Protein AF-A0A1M2W2J0-F1 (afdb_monomer)

Sequence (86 aa):
MTHTKPEASQHKFLLFVRYSFKTQATAVAPRDISAIEHLLRRGKRQIEMYEDPNVRDCWVSSEMMTWGEQNRGRIEGGSGSKTPSV

Solvent-accessible surface area (backbone atoms only — not comparable to full-atom values): 5403 Å² total; per-residue (Å²): 94,54,89,80,34,52,78,91,32,27,63,43,53,54,46,48,53,56,49,52,54,54,62,55,51,75,78,53,60,94,82,44,58,69,61,52,51,50,50,51,54,52,50,50,54,53,50,58,61,52,50,39,84,86,50,54,69,65,90,70,54,72,65,55,52,55,51,44,67,77,48,68,78,64,84,66,83,76,94,73,89,74,73,83,85,127

Mean predicted aligned error: 7.5 Å

Secondary structure (DSSP, 8-state):
-GGGS-HHHHHHHHHHHHHHHHHHHTTS-TT-HHHHHHHHHHHHHHHHHHHSTT-------HHHHHHHHHTTTTTS------PPP-

Radius of gyration: 14.94 Å; Cα contacts (8 Å, |Δi|>4): 41; chains: 1; bounding box: 39×30×34 Å

Foldseek 3Di:
DLVLADPVASVVVVLVLVVVCVVLVVVDDPPPVVSVVVVVVVSVVVVVVCVPSVNRHDDDDPVSVVVCVVCVPVPDDDDDPPDPDD

Organism: Trametes pubescens (NCBI:txid154538)

pLDDT: mean 84.64, std 16.84, range [39.03, 96.12]

Structure (mmCIF, N/CA/C/O backbone):
data_AF-A0A1M2W2J0-F1
#
_entry.id   AF-A0A1M2W2J0-F1
#
loop_
_atom_site.group_PDB
_atom_site.id
_atom_site.type_symbol
_atom_site.label_atom_id
_atom_site.label_alt_id
_atom_site.label_comp_id
_atom_site.label_asym_id
_atom_site.label_entity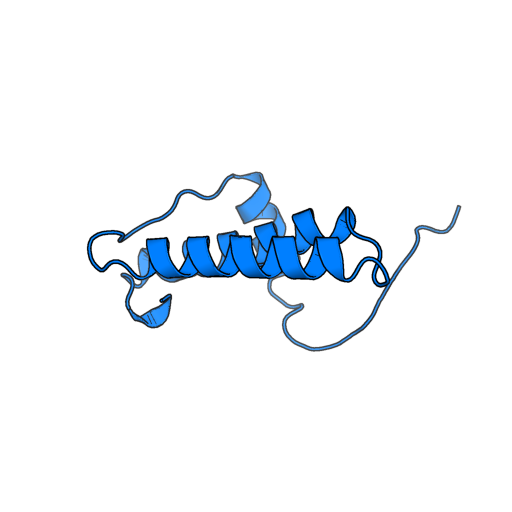_id
_atom_site.label_seq_id
_atom_site.pdbx_PDB_ins_code
_atom_site.Cartn_x
_atom_site.Cartn_y
_atom_site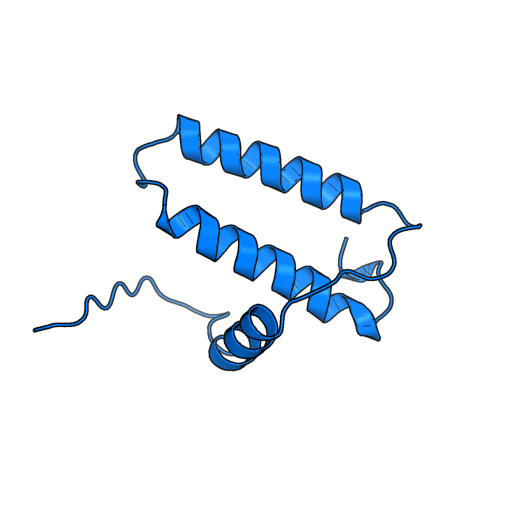.Cartn_z
_atom_site.occupancy
_atom_site.B_iso_or_equiv
_atom_site.auth_seq_id
_atom_site.auth_comp_id
_atom_site.auth_asym_id
_atom_site.auth_atom_id
_atom_site.pdbx_PDB_model_num
ATOM 1 N N . MET A 1 1 ? -2.175 10.397 8.318 1.00 79.94 1 MET A N 1
ATOM 2 C CA . MET A 1 1 ? -2.946 9.132 8.243 1.00 79.94 1 MET A CA 1
ATOM 3 C C . MET A 1 1 ? -2.733 8.147 9.404 1.00 79.94 1 MET A C 1
ATOM 5 O O . MET A 1 1 ? -3.667 7.934 10.150 1.00 79.94 1 MET A O 1
ATOM 9 N N . THR A 1 2 ? -1.586 7.476 9.568 1.00 79.75 2 THR A N 1
ATOM 10 C CA . THR A 1 2 ? -1.466 6.290 10.460 1.00 79.75 2 THR A CA 1
ATOM 11 C C . THR A 1 2 ? -1.728 6.572 11.939 1.00 79.75 2 THR A C 1
ATOM 13 O O . THR A 1 2 ? -2.502 5.853 12.557 1.00 79.75 2 THR A O 1
ATOM 16 N N . HIS A 1 3 ? -1.157 7.642 12.494 1.00 84.94 3 HIS A N 1
ATOM 17 C CA . HIS A 1 3 ? -1.337 8.002 13.909 1.00 84.94 3 HIS A CA 1
ATOM 18 C C . HIS A 1 3 ? -2.756 8.475 14.258 1.00 84.94 3 HIS A C 1
ATOM 20 O O . HIS A 1 3 ? -3.099 8.553 15.431 1.00 84.94 3 HIS A O 1
ATOM 26 N N . THR A 1 4 ? -3.583 8.787 13.254 1.00 88.44 4 THR A N 1
ATOM 27 C CA . THR A 1 4 ? -4.986 9.176 13.462 1.00 88.44 4 THR A CA 1
ATOM 28 C C . THR A 1 4 ? -5.938 7.979 13.408 1.00 88.44 4 THR A C 1
ATOM 30 O O . THR A 1 4 ? -7.140 8.146 13.603 1.00 88.44 4 THR A O 1
ATOM 33 N N . LYS A 1 5 ? -5.426 6.767 13.142 1.00 90.38 5 LYS A N 1
ATOM 34 C CA . LYS A 1 5 ? -6.207 5.522 13.139 1.00 90.38 5 LYS A CA 1
ATOM 35 C C . LYS A 1 5 ? -6.175 4.845 14.516 1.00 90.38 5 LYS A C 1
ATOM 37 O O . LYS A 1 5 ? -5.244 5.095 15.285 1.00 90.38 5 LYS A O 1
ATOM 42 N N . PRO A 1 6 ? -7.154 3.977 14.838 1.00 93.06 6 PRO A N 1
ATOM 43 C CA . PRO A 1 6 ? -7.118 3.161 16.051 1.00 93.06 6 PRO A CA 1
ATOM 44 C C . PRO A 1 6 ? -5.803 2.386 16.175 1.00 93.06 6 PRO A C 1
ATOM 46 O O . PRO A 1 6 ? -5.340 1.816 15.190 1.00 93.06 6 PRO A O 1
ATOM 49 N N . GLU A 1 7 ? -5.225 2.326 17.376 1.00 92.06 7 GLU A N 1
ATOM 50 C CA . GLU A 1 7 ? -3.910 1.713 17.638 1.00 92.06 7 GLU A CA 1
ATOM 51 C C . GLU A 1 7 ? -3.790 0.294 17.056 1.00 92.06 7 GLU A C 1
ATOM 53 O O . GLU A 1 7 ? -2.821 -0.039 16.371 1.00 92.06 7 GLU A O 1
ATOM 58 N N . ALA A 1 8 ? -4.848 -0.505 17.221 1.00 92.31 8 ALA A N 1
ATOM 59 C CA . ALA A 1 8 ? -4.919 -1.876 16.731 1.00 92.31 8 ALA A CA 1
ATOM 60 C C . ALA A 1 8 ? -4.841 -2.012 15.197 1.00 92.31 8 ALA A C 1
ATOM 62 O O . ALA A 1 8 ? -4.485 -3.083 14.719 1.00 92.31 8 ALA A O 1
ATOM 63 N N . SER A 1 9 ? -5.159 -0.977 14.411 1.00 93.19 9 SER A N 1
ATOM 64 C CA . SER A 1 9 ? -5.129 -1.034 12.940 1.00 93.19 9 SER A CA 1
ATOM 65 C C . SER A 1 9 ? -3.972 -0.252 12.313 1.00 93.19 9 SER A C 1
ATOM 67 O O . SER A 1 9 ? -3.654 -0.488 11.146 1.00 93.19 9 SER A O 1
ATOM 69 N N . GLN A 1 10 ? -3.276 0.619 13.059 1.00 92.56 10 GLN A N 1
ATOM 70 C CA . GLN A 1 10 ? -2.201 1.473 12.516 1.00 92.56 10 GLN A CA 1
ATOM 71 C C . GLN A 1 10 ? -1.113 0.673 11.786 1.00 92.56 10 GLN A C 1
ATOM 73 O O . GLN A 1 10 ? -0.653 1.073 10.712 1.00 92.56 10 GLN A O 1
ATOM 78 N N . HIS A 1 11 ? -0.732 -0.482 12.342 1.00 92.38 11 HIS A N 1
ATOM 79 C CA . HIS A 1 11 ? 0.295 -1.347 11.763 1.00 92.38 11 HIS A CA 1
ATOM 80 C C . HIS A 1 11 ? -0.101 -1.883 10.379 1.00 92.38 11 HIS A C 1
ATOM 82 O O . HIS A 1 11 ? 0.758 -1.983 9.503 1.00 92.38 11 HIS A O 1
ATOM 88 N N . LYS A 1 12 ? -1.391 -2.161 10.143 1.00 94.50 12 LYS A N 1
ATOM 89 C CA . LYS A 1 12 ? -1.890 -2.654 8.852 1.00 94.50 12 LYS A CA 1
ATOM 90 C C . LYS A 1 12 ? -1.781 -1.590 7.768 1.00 94.50 12 LYS A C 1
ATOM 92 O O . LYS A 1 12 ? -1.303 -1.884 6.676 1.00 94.50 12 LYS A O 1
ATOM 97 N N . PHE A 1 13 ? -2.139 -0.342 8.079 1.00 93.81 13 PHE A N 1
ATOM 98 C CA . PHE A 1 13 ? -1.995 0.774 7.138 1.00 93.81 13 PHE A CA 1
ATOM 99 C C . PHE A 1 13 ? -0.534 0.984 6.738 1.00 93.81 13 PHE A C 1
ATOM 101 O O . PHE A 1 13 ? -0.228 1.118 5.552 1.00 93.81 13 PHE A O 1
ATOM 108 N N . LEU A 1 14 ? 0.379 0.969 7.715 1.00 92.12 14 LEU A N 1
ATOM 109 C CA . LEU A 1 14 ? 1.808 1.108 7.445 1.00 92.12 14 LEU A CA 1
ATOM 110 C C . LEU A 1 14 ? 2.329 -0.050 6.581 1.00 92.12 14 LEU A C 1
ATOM 112 O O . LEU A 1 14 ? 3.052 0.177 5.610 1.00 92.12 14 LEU A O 1
ATOM 116 N N . LEU A 1 15 ? 1.946 -1.282 6.921 1.00 94.56 15 LEU A N 1
ATOM 117 C CA . LEU A 1 15 ? 2.337 -2.482 6.192 1.00 94.56 15 LEU A CA 1
ATOM 118 C C . LEU A 1 15 ? 1.839 -2.457 4.746 1.00 94.56 15 LEU A C 1
ATOM 120 O O . LEU A 1 15 ? 2.630 -2.662 3.827 1.00 94.56 15 LEU A O 1
ATOM 124 N N . PHE A 1 16 ? 0.557 -2.146 4.547 1.00 93.75 16 PHE A N 1
ATOM 125 C CA . PHE A 1 16 ? -0.071 -2.068 3.232 1.00 93.75 16 PHE A CA 1
ATOM 126 C C . PHE A 1 16 ? 0.666 -1.090 2.315 1.00 93.75 16 PHE A C 1
ATOM 128 O O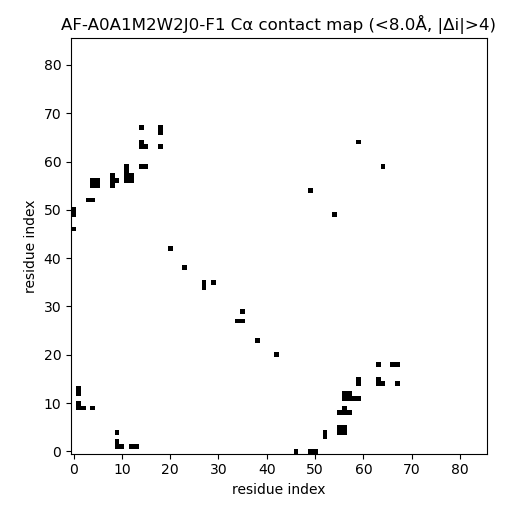 . PHE A 1 16 ? 1.004 -1.437 1.182 1.00 93.75 16 PHE A O 1
ATOM 135 N N . VAL A 1 17 ? 0.955 0.120 2.809 1.00 91.69 17 VAL A N 1
ATOM 136 C CA . VAL A 1 17 ? 1.664 1.146 2.032 1.00 91.69 17 VAL A CA 1
ATOM 137 C C . VAL A 1 17 ? 3.079 0.676 1.694 1.00 91.69 17 VAL A C 1
ATOM 139 O O . VAL A 1 17 ? 3.463 0.687 0.525 1.00 91.69 17 VAL A O 1
ATOM 142 N N . ARG A 1 18 ? 3.850 0.204 2.683 1.00 91.31 18 ARG A N 1
ATOM 143 C CA . ARG A 1 18 ? 5.241 -0.232 2.468 1.00 91.31 18 ARG A CA 1
ATOM 144 C C . ARG A 1 18 ? 5.334 -1.385 1.471 1.00 91.31 18 ARG A C 1
ATOM 146 O O . ARG A 1 18 ? 6.159 -1.327 0.559 1.00 91.31 18 ARG A O 1
ATOM 153 N N . TYR A 1 19 ? 4.482 -2.395 1.627 1.00 93.75 19 TYR A N 1
ATOM 154 C CA . TYR A 1 19 ? 4.427 -3.532 0.715 1.00 93.75 19 TYR A CA 1
ATOM 155 C C . TYR A 1 19 ? 4.029 -3.081 -0.696 1.00 93.75 19 TYR A C 1
ATOM 157 O O . TYR A 1 19 ? 4.731 -3.385 -1.655 1.00 93.75 19 TYR A O 1
ATOM 165 N N . SER A 1 20 ? 2.965 -2.279 -0.834 1.00 91.19 20 SER A N 1
ATOM 166 C CA . SER A 1 20 ? 2.463 -1.834 -2.144 1.00 91.19 20 SER A CA 1
ATOM 167 C C . SER A 1 20 ? 3.512 -1.064 -2.946 1.00 91.19 20 SER A C 1
ATOM 169 O O . SER A 1 20 ? 3.718 -1.351 -4.125 1.00 91.19 20 SER A O 1
ATOM 171 N N . PHE A 1 21 ? 4.217 -0.124 -2.308 1.00 89.56 21 PHE A N 1
ATOM 172 C CA . PHE A 1 21 ? 5.300 0.616 -2.958 1.00 89.56 21 PHE A CA 1
ATOM 173 C C . PHE A 1 21 ? 6.460 -0.299 -3.343 1.00 89.56 21 PHE A C 1
ATOM 175 O O . PHE A 1 21 ? 6.974 -0.191 -4.454 1.00 89.56 21 PHE A O 1
ATOM 182 N N . LYS A 1 22 ? 6.858 -1.222 -2.458 1.00 90.31 22 LYS A N 1
ATOM 183 C CA . LYS A 1 22 ? 7.944 -2.161 -2.749 1.00 90.31 22 LYS A CA 1
ATOM 184 C C . LYS A 1 22 ? 7.617 -3.036 -3.957 1.00 90.31 22 LYS A C 1
ATOM 186 O O . LYS A 1 22 ? 8.455 -3.147 -4.846 1.00 90.31 22 LYS A O 1
ATOM 191 N N . THR A 1 23 ? 6.422 -3.618 -3.990 1.00 91.44 23 THR A N 1
ATOM 192 C CA . THR A 1 23 ? 5.983 -4.529 -5.054 1.00 91.44 23 THR A CA 1
ATOM 193 C C . THR A 1 23 ? 5.792 -3.806 -6.384 1.00 91.44 23 THR A C 1
ATOM 195 O O . THR A 1 23 ? 6.170 -4.328 -7.425 1.00 91.44 23 THR A O 1
ATOM 198 N N . GLN A 1 24 ? 5.260 -2.582 -6.391 1.00 89.31 24 GLN A N 1
ATOM 199 C CA . GLN A 1 24 ? 5.126 -1.830 -7.646 1.00 89.31 24 GLN A CA 1
ATOM 200 C C . GLN A 1 24 ? 6.476 -1.317 -8.160 1.00 89.31 24 GLN A C 1
ATOM 202 O O . GLN A 1 24 ? 6.709 -1.310 -9.367 1.00 89.31 24 GLN A O 1
ATOM 207 N N . ALA A 1 25 ? 7.400 -0.958 -7.264 1.00 86.75 25 ALA A N 1
ATOM 208 C CA . ALA A 1 25 ? 8.729 -0.495 -7.648 1.00 86.75 25 ALA A CA 1
ATOM 209 C C . ALA A 1 25 ? 9.584 -1.578 -8.328 1.00 86.75 25 ALA A C 1
ATOM 211 O O . ALA A 1 25 ? 10.466 -1.230 -9.106 1.00 86.75 25 ALA A O 1
ATOM 212 N N . THR A 1 26 ? 9.346 -2.879 -8.093 1.00 89.62 26 THR A N 1
ATOM 213 C CA . THR A 1 26 ? 10.115 -3.940 -8.779 1.00 89.62 26 THR A CA 1
ATOM 214 C C . THR A 1 26 ? 9.820 -4.032 -10.274 1.00 89.62 26 THR A C 1
ATOM 216 O O . THR A 1 26 ? 10.615 -4.613 -11.004 1.00 89.62 26 THR A O 1
ATOM 219 N N . ALA A 1 27 ? 8.695 -3.477 -10.731 1.00 88.94 27 ALA A N 1
ATOM 220 C CA . ALA A 1 27 ? 8.284 -3.502 -12.132 1.00 88.94 27 ALA A CA 1
ATOM 221 C C . ALA A 1 27 ? 8.692 -2.241 -12.917 1.00 88.94 27 ALA A C 1
ATOM 223 O O . ALA A 1 27 ? 8.444 -2.174 -14.118 1.00 88.94 27 ALA A O 1
ATOM 224 N N . VAL A 1 28 ? 9.293 -1.239 -12.263 1.00 91.56 28 VAL A N 1
ATOM 225 C CA . VAL A 1 28 ? 9.615 0.055 -12.881 1.00 91.56 28 VAL A CA 1
ATOM 226 C C . VAL A 1 28 ? 11.121 0.282 -12.899 1.00 91.56 28 VAL A C 1
ATOM 228 O O . VAL A 1 28 ? 11.794 0.216 -11.870 1.00 91.56 28 VAL A O 1
ATOM 231 N N . ALA A 1 29 ? 11.661 0.574 -14.083 1.00 92.25 29 ALA A N 1
ATOM 232 C CA . ALA A 1 29 ? 13.065 0.930 -14.223 1.00 92.25 29 ALA A CA 1
ATOM 233 C C . ALA A 1 29 ? 13.333 2.308 -13.582 1.00 92.25 29 ALA A C 1
ATOM 235 O O . ALA A 1 29 ? 12.550 3.233 -13.795 1.00 92.25 29 ALA A O 1
ATOM 236 N N . PRO A 1 30 ? 14.472 2.520 -12.894 1.00 89.81 30 PRO A N 1
ATOM 237 C CA . PRO A 1 30 ? 14.776 3.802 -12.243 1.00 89.81 30 PRO A CA 1
ATOM 238 C C . PRO A 1 30 ? 14.802 5.020 -13.180 1.00 89.81 30 PRO A C 1
ATOM 240 O O . PRO A 1 30 ? 14.697 6.153 -12.725 1.00 89.81 30 PRO A O 1
ATOM 243 N N . ARG A 1 31 ? 14.987 4.791 -14.486 1.00 94.75 31 ARG A N 1
ATOM 244 C CA . ARG A 1 31 ? 15.041 5.835 -15.520 1.00 94.75 31 ARG A CA 1
ATOM 245 C C . ARG A 1 31 ? 13.680 6.130 -16.153 1.00 94.75 31 ARG A C 1
ATOM 247 O O . ARG A 1 31 ? 13.570 7.096 -16.900 1.00 94.75 31 ARG A O 1
ATOM 254 N N . ASP A 1 32 ? 12.658 5.322 -15.873 1.00 95.19 32 ASP A N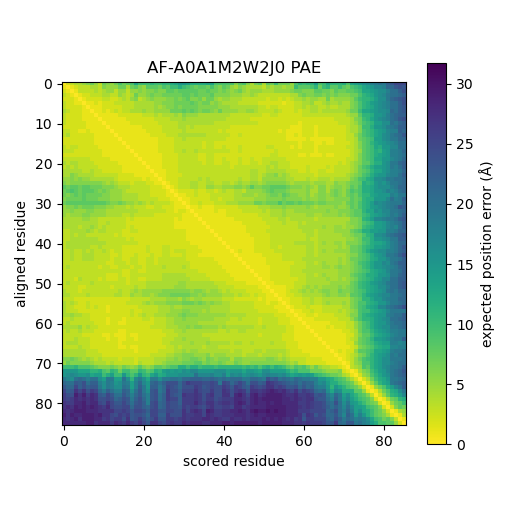 1
ATOM 255 C CA . ASP A 1 32 ? 11.300 5.552 -16.363 1.00 95.19 32 ASP A CA 1
ATOM 256 C C . ASP A 1 32 ? 10.573 6.541 -15.444 1.00 95.19 32 ASP A C 1
ATOM 258 O O . ASP A 1 32 ? 9.755 6.188 -14.592 1.00 95.19 32 ASP A O 1
ATOM 262 N N . ILE A 1 33 ? 10.927 7.817 -15.602 1.00 95.00 33 ILE A N 1
ATOM 263 C CA . ILE A 1 33 ? 10.413 8.903 -14.762 1.00 95.00 33 ILE A CA 1
ATOM 264 C C . ILE A 1 33 ? 8.887 9.018 -14.880 1.00 95.00 33 ILE A C 1
ATOM 266 O O . ILE A 1 33 ? 8.207 9.237 -13.880 1.00 95.00 33 ILE A O 1
ATOM 270 N N . SER A 1 34 ? 8.329 8.793 -16.074 1.00 95.69 34 SER A N 1
ATOM 271 C CA . SER A 1 34 ? 6.881 8.877 -16.307 1.00 95.69 34 SER A CA 1
ATOM 272 C C . SER A 1 34 ? 6.110 7.799 -15.541 1.00 95.69 34 SER A C 1
ATOM 274 O O . SER A 1 34 ? 5.085 8.101 -14.918 1.00 95.69 34 SER A O 1
ATOM 276 N N . ALA A 1 35 ? 6.607 6.557 -15.530 1.00 93.12 35 ALA A N 1
ATOM 277 C CA . ALA A 1 35 ? 6.017 5.485 -14.736 1.00 93.12 35 ALA A CA 1
ATOM 278 C C . ALA A 1 35 ? 6.152 5.751 -13.230 1.00 93.12 35 ALA A C 1
ATOM 280 O O . ALA A 1 35 ? 5.175 5.594 -12.493 1.00 93.12 35 ALA A O 1
ATOM 281 N N . ILE A 1 36 ? 7.318 6.219 -12.769 1.00 93.12 36 ILE A N 1
ATOM 282 C CA . ILE A 1 36 ? 7.539 6.581 -11.360 1.00 93.12 36 ILE A CA 1
ATOM 283 C C . ILE A 1 36 ? 6.532 7.645 -10.917 1.00 93.12 36 ILE A C 1
ATOM 285 O O . ILE A 1 36 ? 5.843 7.470 -9.912 1.00 93.12 36 ILE A O 1
ATOM 289 N N . GLU A 1 37 ? 6.379 8.724 -11.682 1.00 95.81 37 GLU A N 1
ATOM 290 C CA . GLU A 1 37 ? 5.405 9.767 -11.369 1.00 95.81 37 GLU A CA 1
ATOM 291 C C . GLU A 1 37 ? 3.964 9.250 -11.359 1.00 95.81 37 GLU A C 1
ATOM 293 O O . GLU A 1 37 ? 3.157 9.664 -10.522 1.00 95.81 37 GLU A O 1
ATOM 298 N N . HIS A 1 38 ? 3.613 8.354 -12.285 1.00 93.38 38 HIS A N 1
ATOM 299 C CA . HIS A 1 38 ? 2.296 7.728 -12.295 1.00 93.38 38 HIS A CA 1
ATOM 300 C C . HIS A 1 38 ? 2.044 6.949 -10.996 1.00 93.38 38 HIS A C 1
ATOM 302 O O . HIS A 1 38 ? 0.988 7.120 -10.379 1.00 93.38 38 HIS A O 1
ATOM 308 N N . LEU A 1 39 ? 3.019 6.155 -10.543 1.00 92.56 39 LEU A N 1
ATOM 309 C CA . LEU A 1 39 ? 2.935 5.429 -9.275 1.00 92.56 39 LEU A CA 1
ATOM 310 C C . LEU A 1 39 ? 2.827 6.379 -8.077 1.00 92.56 39 LEU A C 1
ATOM 312 O O . LEU A 1 39 ? 1.989 6.157 -7.204 1.00 92.56 39 LEU A O 1
ATOM 316 N N . LEU A 1 40 ? 3.597 7.473 -8.056 1.00 92.94 40 LEU A N 1
ATOM 317 C CA . LEU A 1 40 ? 3.513 8.488 -7.000 1.00 92.94 40 LEU A CA 1
ATOM 318 C C . LEU A 1 40 ? 2.130 9.151 -6.956 1.00 92.94 40 LEU A C 1
ATOM 320 O O . LEU A 1 40 ? 1.539 9.279 -5.883 1.00 92.94 40 LEU A O 1
ATOM 324 N N . ARG A 1 41 ? 1.567 9.519 -8.115 1.00 94.06 41 ARG A N 1
ATOM 325 C CA . ARG A 1 41 ? 0.208 10.081 -8.206 1.00 94.06 41 ARG A CA 1
ATOM 326 C C . ARG A 1 41 ? -0.847 9.089 -7.725 1.00 94.06 41 ARG A C 1
ATOM 328 O O . ARG A 1 41 ? -1.767 9.480 -7.009 1.00 94.06 41 ARG A O 1
ATOM 335 N N . ARG A 1 42 ? -0.717 7.812 -8.090 1.00 92.00 42 ARG A N 1
ATOM 336 C CA . ARG A 1 42 ? -1.620 6.751 -7.629 1.00 92.00 42 ARG A CA 1
ATOM 337 C C . ARG A 1 42 ? -1.525 6.551 -6.115 1.00 92.00 42 ARG A C 1
ATOM 339 O O . ARG A 1 42 ? -2.559 6.510 -5.454 1.00 92.00 42 ARG A O 1
ATOM 346 N N . GLY A 1 43 ? -0.311 6.476 -5.573 1.00 91.62 43 GLY A N 1
ATOM 347 C CA . GLY A 1 43 ? -0.070 6.328 -4.138 1.00 91.62 43 GLY A CA 1
ATOM 348 C C . GLY A 1 43 ? -0.618 7.505 -3.332 1.00 91.62 43 GLY A C 1
ATOM 349 O O . GLY A 1 43 ? -1.264 7.292 -2.310 1.00 91.62 43 GLY A O 1
ATOM 350 N N . LYS A 1 44 ? -0.461 8.740 -3.832 1.00 92.50 44 LYS A N 1
ATOM 351 C CA . LYS A 1 44 ? -1.043 9.937 -3.209 1.00 92.50 44 LYS A CA 1
ATOM 352 C C . LYS A 1 44 ? -2.563 9.819 -3.057 1.00 92.50 44 LYS A C 1
ATOM 354 O O . LYS A 1 44 ? -3.062 9.966 -1.948 1.00 92.50 44 LYS A O 1
ATOM 359 N N . ARG A 1 45 ? -3.280 9.453 -4.127 1.00 92.06 45 ARG A N 1
ATOM 360 C CA . ARG A 1 45 ? -4.743 9.255 -4.075 1.00 92.06 45 ARG A CA 1
ATOM 361 C C . ARG A 1 45 ? -5.157 8.168 -3.080 1.00 92.06 45 ARG A C 1
ATOM 363 O O . ARG A 1 45 ? -6.187 8.287 -2.429 1.00 92.06 45 ARG A O 1
ATOM 370 N N . GLN A 1 46 ? -4.366 7.098 -2.961 1.00 89.81 46 GLN A N 1
ATOM 371 C CA . GLN A 1 46 ? -4.634 6.044 -1.978 1.00 89.81 46 GLN A CA 1
ATOM 372 C C . GLN A 1 46 ? -4.480 6.554 -0.542 1.00 89.81 46 GLN A C 1
ATOM 374 O O . GLN A 1 46 ? -5.313 6.234 0.299 1.00 89.81 46 GLN A O 1
ATOM 379 N N . ILE A 1 47 ? -3.449 7.356 -0.262 1.00 91.12 47 ILE A N 1
ATOM 380 C CA . ILE A 1 47 ? -3.258 7.962 1.062 1.00 91.12 47 ILE A CA 1
ATOM 381 C C . ILE A 1 47 ? -4.410 8.917 1.377 1.00 91.12 47 ILE A C 1
ATOM 383 O O . ILE A 1 47 ? -4.985 8.800 2.450 1.00 91.12 47 ILE A O 1
ATOM 387 N N . GLU A 1 48 ? -4.797 9.784 0.438 1.00 92.12 48 GLU A N 1
ATOM 388 C CA . GLU A 1 48 ? -5.928 10.713 0.603 1.00 92.12 48 GLU A CA 1
ATOM 389 C C . GLU A 1 48 ? -7.226 9.972 0.961 1.00 92.12 48 GLU A C 1
ATOM 391 O O . GLU A 1 48 ? -7.913 10.340 1.910 1.00 92.12 48 GLU A O 1
ATOM 396 N N . MET A 1 49 ? -7.530 8.868 0.268 1.00 90.06 49 MET A N 1
ATOM 397 C CA . MET A 1 49 ? -8.685 8.017 0.585 1.00 90.06 49 MET A CA 1
ATOM 398 C C . MET A 1 49 ? -8.607 7.451 2.009 1.00 90.06 49 MET A C 1
ATOM 400 O O . MET A 1 49 ? -9.598 7.422 2.735 1.00 90.06 49 MET A O 1
ATOM 404 N N . TYR A 1 50 ? -7.429 6.989 2.424 1.00 90.75 50 TYR A N 1
ATOM 405 C CA . TYR A 1 50 ? -7.232 6.452 3.764 1.00 90.75 50 TYR A CA 1
ATOM 406 C C . TYR A 1 50 ? -7.125 7.534 4.841 1.00 90.75 50 TYR A C 1
ATOM 408 O O . TYR A 1 50 ? -7.173 7.197 6.020 1.00 90.75 50 TYR A O 1
ATOM 416 N N . GLU A 1 51 ? -6.991 8.815 4.502 1.00 89.94 51 GLU A N 1
ATOM 417 C CA . GLU A 1 51 ? -7.035 9.911 5.474 1.00 89.94 51 GLU A CA 1
ATOM 418 C C . GLU A 1 51 ? -8.450 10.217 5.965 1.00 89.94 51 GLU A C 1
ATOM 420 O O . GLU A 1 51 ? -8.585 10.760 7.062 1.00 89.94 51 GLU A O 1
ATOM 425 N N . ASP A 1 52 ? -9.482 9.761 5.248 1.00 92.06 52 ASP A N 1
ATOM 426 C CA . ASP A 1 52 ? -10.875 9.874 5.677 1.00 92.06 52 ASP A CA 1
ATOM 427 C C . ASP A 1 52 ? -11.062 9.286 7.098 1.00 92.06 52 ASP A C 1
ATOM 429 O O . ASP A 1 52 ? -10.670 8.136 7.361 1.00 92.06 52 ASP A O 1
ATOM 433 N N . PRO A 1 53 ? -11.634 10.048 8.051 1.00 89.25 53 PRO A N 1
ATOM 434 C CA . PRO A 1 53 ? -11.847 9.596 9.428 1.00 89.25 53 PRO A CA 1
ATOM 435 C C . PRO A 1 53 ? -12.815 8.406 9.552 1.00 89.25 53 PRO A C 1
ATOM 437 O O . PRO A 1 53 ? -12.776 7.686 10.554 1.00 89.25 53 PRO A O 1
ATOM 440 N N . ASN A 1 54 ? -13.660 8.162 8.548 1.00 92.62 54 ASN A N 1
ATOM 441 C CA . ASN A 1 54 ? -14.553 7.006 8.498 1.00 92.62 54 ASN A CA 1
ATOM 442 C C . ASN A 1 54 ? -13.811 5.712 8.142 1.00 92.62 54 ASN A C 1
ATOM 444 O O . ASN A 1 54 ? -14.285 4.621 8.462 1.00 92.62 54 ASN A O 1
ATOM 448 N N . VAL A 1 55 ? -12.621 5.805 7.543 1.00 92.38 55 VAL A N 1
ATOM 449 C CA . VAL A 1 55 ? -11.789 4.638 7.242 1.00 92.38 55 VAL A CA 1
ATOM 450 C C . VAL A 1 55 ? -10.929 4.302 8.456 1.00 92.38 55 VAL A C 1
ATOM 452 O O . VAL A 1 55 ? -9.920 4.953 8.725 1.00 92.38 55 VAL A O 1
ATOM 455 N N . ARG A 1 56 ? -11.338 3.289 9.223 1.00 93.25 56 ARG A N 1
ATOM 456 C CA . ARG A 1 56 ? -10.714 2.933 10.515 1.00 93.25 56 ARG A CA 1
ATOM 457 C C . ARG A 1 56 ? -9.824 1.695 10.475 1.00 93.25 56 ARG A C 1
ATOM 459 O O . ARG A 1 56 ? -9.009 1.512 11.375 1.00 93.25 56 ARG A O 1
ATOM 466 N N . ASP A 1 57 ? -9.964 0.864 9.452 1.00 93.75 57 ASP A N 1
ATOM 467 C CA . ASP A 1 57 ? -9.165 -0.343 9.256 1.00 93.75 57 ASP A CA 1
ATOM 468 C C . ASP A 1 57 ? -8.889 -0.552 7.763 1.00 93.75 57 ASP A C 1
ATOM 470 O O . ASP A 1 57 ? -9.593 -0.001 6.912 1.00 93.75 57 ASP A O 1
ATOM 474 N N . CYS A 1 58 ? -7.869 -1.344 7.449 1.00 93.75 58 CYS A N 1
ATOM 475 C CA . CYS A 1 58 ? -7.617 -1.822 6.098 1.00 93.75 58 CYS A CA 1
ATOM 476 C C . CYS A 1 58 ? -7.299 -3.317 6.114 1.00 93.75 58 CYS A C 1
ATOM 478 O O . CYS A 1 58 ? -6.794 -3.871 7.094 1.00 93.75 58 CYS A O 1
ATOM 480 N N . TRP A 1 59 ? -7.616 -3.983 5.009 1.00 94.00 59 TRP A N 1
ATOM 481 C CA . TRP A 1 59 ? -7.275 -5.385 4.844 1.00 94.00 59 TRP A CA 1
ATOM 482 C C . TRP A 1 59 ? -5.820 -5.531 4.390 1.00 94.00 59 TRP A C 1
ATOM 484 O O . TRP A 1 59 ? -5.359 -4.823 3.494 1.00 94.00 59 TRP A O 1
ATOM 494 N N . VAL A 1 60 ? -5.116 -6.481 4.99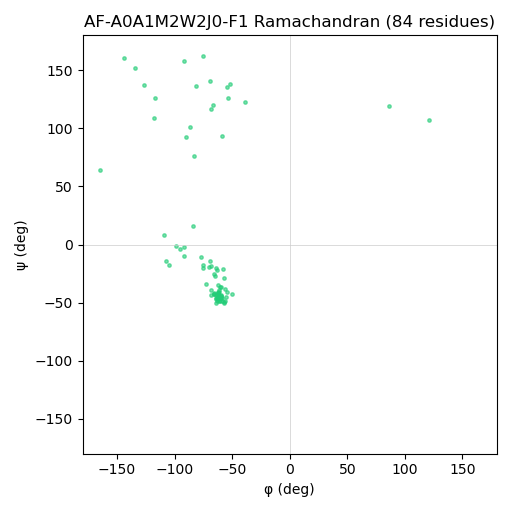9 1.00 94.75 60 VAL A N 1
ATOM 495 C CA . VAL A 1 60 ? -3.772 -6.917 4.611 1.00 94.75 60 VAL A CA 1
ATOM 496 C C . VAL A 1 60 ? -3.795 -8.426 4.417 1.00 94.75 60 VAL A C 1
ATOM 498 O O . VAL A 1 60 ? -4.415 -9.148 5.200 1.00 94.75 60 VAL A O 1
ATOM 501 N N . SER A 1 61 ? -3.145 -8.906 3.359 1.00 96.12 61 SER A N 1
ATOM 502 C CA . SER A 1 61 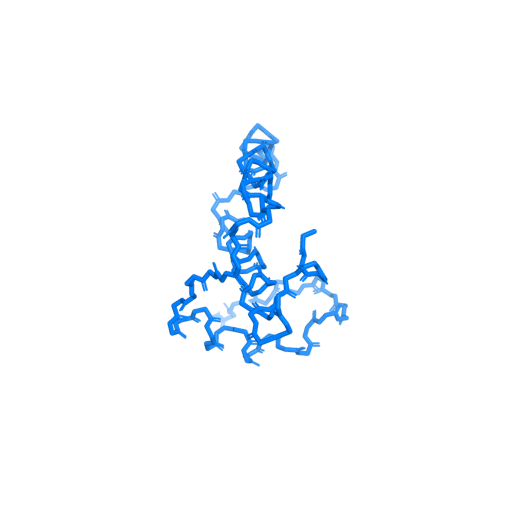? -3.088 -10.337 3.062 1.00 96.12 61 SER A CA 1
ATOM 503 C C . SER A 1 61 ? -2.121 -11.065 3.999 1.00 96.12 61 SER A C 1
ATOM 505 O O . SER A 1 61 ? -1.222 -10.459 4.587 1.00 96.12 61 SER A O 1
ATOM 507 N N . SER A 1 62 ? -2.248 -12.391 4.092 1.00 95.56 62 SER A N 1
ATOM 508 C CA . SER A 1 62 ? -1.274 -13.226 4.808 1.00 95.56 62 SER A CA 1
ATOM 509 C C . SER A 1 62 ? 0.146 -13.037 4.267 1.00 95.56 62 SER A C 1
ATOM 511 O O . SER A 1 62 ? 1.086 -12.950 5.047 1.00 95.56 62 SER A O 1
ATOM 513 N N . GLU A 1 63 ? 0.296 -12.885 2.948 1.00 94.75 63 GLU A N 1
ATOM 514 C CA . GLU A 1 63 ? 1.584 -12.596 2.308 1.00 94.75 63 GLU A CA 1
ATOM 515 C C . GLU A 1 63 ? 2.185 -11.272 2.800 1.00 94.75 63 GLU A C 1
ATOM 517 O O . GLU A 1 63 ? 3.362 -11.224 3.157 1.00 94.75 63 GLU A O 1
ATOM 522 N N . MET A 1 64 ? 1.376 -10.207 2.876 1.00 95.12 64 MET A N 1
ATOM 523 C CA . MET A 1 64 ? 1.822 -8.918 3.409 1.00 95.12 64 MET A CA 1
ATOM 524 C C . MET A 1 64 ? 2.289 -9.063 4.857 1.00 95.12 64 MET A C 1
ATOM 526 O O . MET A 1 64 ? 3.342 -8.536 5.206 1.00 95.12 64 MET A O 1
ATOM 530 N N . MET A 1 65 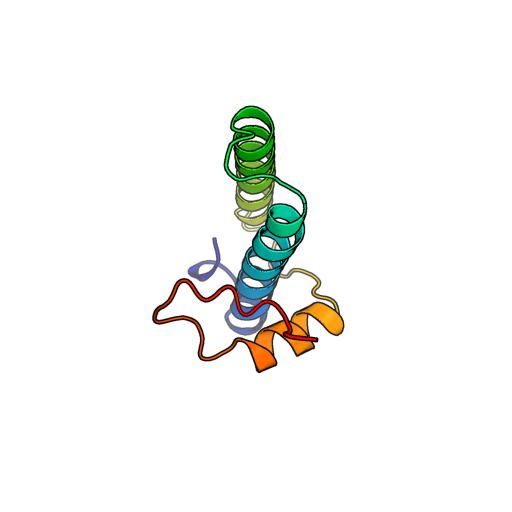? 1.547 -9.797 5.692 1.00 94.69 65 MET A N 1
ATOM 531 C CA . MET A 1 65 ? 1.918 -10.035 7.094 1.00 94.69 65 MET A CA 1
ATOM 532 C C . MET A 1 65 ? 3.247 -10.787 7.202 1.00 94.69 65 MET A C 1
ATOM 534 O O . MET A 1 65 ? 4.144 -10.350 7.922 1.00 94.69 65 MET A O 1
ATOM 538 N N . THR A 1 66 ? 3.420 -11.861 6.427 1.00 95.38 66 THR A N 1
ATOM 539 C CA . THR A 1 66 ? 4.678 -12.616 6.366 1.00 95.38 66 THR A CA 1
ATOM 540 C C . THR A 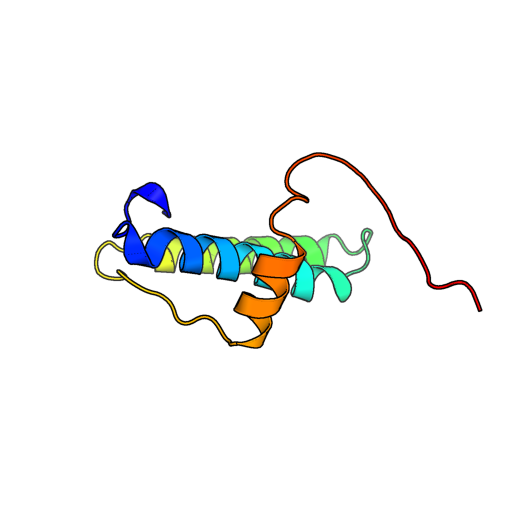1 66 ? 5.844 -11.737 5.912 1.00 95.38 66 THR A C 1
ATOM 542 O O . THR A 1 66 ? 6.912 -11.764 6.524 1.00 95.38 66 THR A O 1
ATOM 545 N N . TRP A 1 67 ? 5.643 -10.911 4.882 1.00 94.00 67 TRP A N 1
ATOM 546 C CA . TRP A 1 67 ? 6.649 -9.956 4.422 1.00 94.00 67 TRP A CA 1
ATOM 547 C C . TRP A 1 67 ? 6.993 -8.923 5.504 1.00 94.00 67 TRP A C 1
ATOM 549 O O . TRP A 1 67 ? 8.166 -8.601 5.699 1.00 94.00 67 TRP A O 1
ATOM 559 N N . GLY A 1 68 ? 5.993 -8.424 6.231 1.00 93.06 68 GLY A N 1
ATOM 560 C CA . GLY A 1 68 ? 6.167 -7.472 7.325 1.00 93.06 68 GLY A CA 1
ATOM 561 C C . GLY A 1 68 ? 7.070 -8.012 8.430 1.00 93.06 68 GLY A C 1
ATOM 562 O O . GLY A 1 68 ? 8.036 -7.345 8.803 1.00 93.06 68 GLY A O 1
ATOM 563 N N . GLU A 1 69 ? 6.818 -9.240 8.886 1.00 92.44 69 GLU A N 1
ATOM 564 C CA . GLU A 1 69 ? 7.645 -9.895 9.909 1.00 92.44 69 GLU A CA 1
ATOM 565 C C . GLU A 1 69 ? 9.091 -10.098 9.435 1.00 92.44 69 GLU A C 1
ATOM 567 O O . GLU A 1 69 ? 10.036 -9.785 10.158 1.00 92.44 69 GLU A O 1
ATOM 572 N N . GLN A 1 70 ? 9.289 -10.513 8.179 1.00 90.75 70 GLN A N 1
ATOM 573 C CA . GLN A 1 70 ? 10.627 -10.687 7.597 1.00 90.75 70 GLN A CA 1
ATOM 574 C C . GLN A 1 70 ? 11.415 -9.371 7.466 1.00 90.75 70 GLN A C 1
ATOM 576 O O . GLN A 1 70 ? 12.646 -9.381 7.457 1.00 90.75 70 GLN A O 1
ATOM 581 N N . ASN A 1 71 ? 10.728 -8.230 7.341 1.00 87.81 71 ASN A N 1
ATOM 582 C CA . ASN A 1 71 ? 11.342 -6.923 7.079 1.00 87.81 71 ASN A CA 1
ATOM 583 C C . ASN A 1 71 ? 11.287 -5.967 8.286 1.00 87.81 71 ASN A C 1
ATOM 585 O O . ASN A 1 71 ? 11.665 -4.797 8.156 1.00 87.81 71 ASN A O 1
ATOM 589 N N . ARG A 1 72 ? 10.867 -6.448 9.465 1.00 78.31 72 ARG A N 1
ATOM 590 C CA . ARG A 1 72 ? 10.646 -5.644 10.681 1.00 78.31 72 ARG A CA 1
ATOM 591 C C . ARG A 1 72 ? 11.881 -4.851 11.140 1.00 78.31 72 ARG A C 1
ATOM 593 O O . ARG A 1 72 ? 11.724 -3.760 11.676 1.00 78.31 72 ARG A O 1
ATOM 600 N N . GLY A 1 73 ? 13.092 -5.343 10.858 1.00 69.69 73 GLY A N 1
ATOM 601 C CA . GLY A 1 73 ? 14.371 -4.700 11.208 1.00 69.69 73 GLY A CA 1
ATOM 602 C C . GLY A 1 73 ? 15.063 -3.900 10.094 1.00 69.69 73 GLY A C 1
ATOM 603 O O . GLY A 1 73 ? 16.108 -3.313 10.336 1.00 69.69 73 GLY A O 1
ATOM 604 N N . ARG A 1 74 ? 14.517 -3.838 8.871 1.00 64.75 74 ARG A N 1
ATOM 605 C CA . ARG A 1 74 ? 15.155 -3.137 7.730 1.00 64.75 74 ARG A CA 1
ATOM 606 C C . ARG A 1 74 ? 14.878 -1.627 7.674 1.00 64.75 74 ARG A C 1
ATOM 608 O O . ARG A 1 74 ? 15.031 -1.015 6.622 1.00 64.75 74 ARG A O 1
ATOM 615 N N . ILE A 1 75 ? 14.400 -1.027 8.765 1.00 55.44 75 ILE A N 1
ATOM 616 C CA . ILE A 1 75 ? 14.085 0.413 8.804 1.00 55.44 75 ILE A CA 1
ATOM 617 C C . ILE A 1 75 ? 15.369 1.265 8.752 1.00 55.44 75 ILE A C 1
ATOM 619 O O . ILE A 1 75 ? 15.319 2.408 8.306 1.00 55.44 75 ILE A O 1
ATOM 623 N N . GLU A 1 76 ? 16.529 0.685 9.066 1.00 47.12 76 GLU A N 1
ATOM 624 C CA . GLU A 1 76 ? 17.821 1.371 9.062 1.00 47.12 76 GLU A CA 1
ATOM 625 C C . GLU A 1 76 ? 18.782 0.752 8.033 1.00 47.12 76 GLU A C 1
ATOM 627 O O . GLU A 1 76 ? 19.291 -0.349 8.212 1.00 47.12 76 GLU A O 1
ATOM 632 N N . GLY A 1 77 ? 19.042 1.492 6.950 1.00 44.03 77 GLY A N 1
ATOM 633 C CA . GLY A 1 77 ? 20.265 1.367 6.152 1.00 44.03 77 GLY A CA 1
ATOM 634 C C . GLY A 1 77 ? 20.294 0.313 5.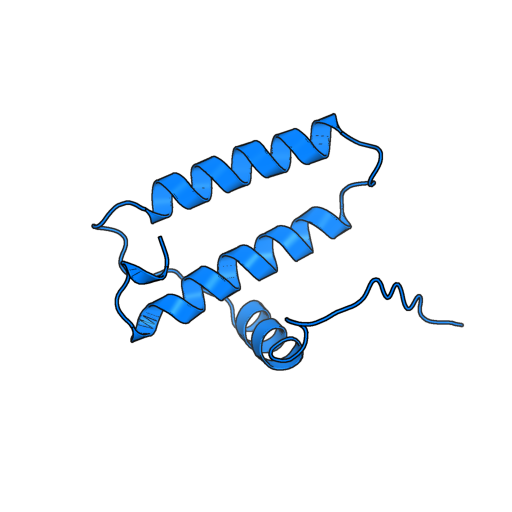036 1.00 44.03 77 GLY A C 1
ATOM 635 O O . GLY A 1 77 ? 20.302 -0.890 5.271 1.00 44.03 77 GLY A O 1
ATOM 636 N N . GLY A 1 78 ? 20.484 0.789 3.802 1.00 40.25 78 GLY A N 1
ATOM 637 C CA . GLY A 1 78 ? 21.332 0.080 2.839 1.00 40.25 78 GLY A CA 1
ATOM 638 C C . GLY A 1 78 ? 20.669 -0.349 1.535 1.00 40.25 78 GLY A C 1
ATOM 639 O O . GLY A 1 78 ? 19.952 -1.344 1.460 1.00 40.25 78 GLY A O 1
ATOM 640 N N . SER A 1 79 ? 21.040 0.366 0.470 1.00 49.41 79 SER A N 1
ATOM 641 C CA . SER A 1 79 ? 21.228 -0.210 -0.862 1.00 49.41 79 SER A CA 1
ATOM 642 C C . SER A 1 79 ? 21.880 -1.594 -0.745 1.00 49.41 79 SER A C 1
ATOM 644 O O . SER A 1 79 ? 22.947 -1.741 -0.153 1.00 49.41 79 SER A O 1
ATOM 646 N N . GLY A 1 80 ? 21.214 -2.612 -1.274 1.00 39.06 80 GLY A N 1
ATOM 647 C CA . GLY A 1 80 ? 21.649 -3.996 -1.179 1.00 39.06 80 GLY A CA 1
ATOM 648 C C . GLY A 1 80 ? 20.897 -4.844 -2.185 1.00 39.06 80 GLY A C 1
ATOM 649 O O . GLY A 1 80 ? 20.116 -5.720 -1.818 1.00 39.06 80 GLY A O 1
ATOM 650 N N . SER A 1 81 ? 21.111 -4.566 -3.470 1.00 44.28 81 SER A N 1
ATOM 651 C CA . SER A 1 81 ? 20.929 -5.567 -4.515 1.00 44.28 81 SER A CA 1
ATOM 652 C C . SER A 1 81 ? 21.857 -6.745 -4.210 1.00 44.28 81 SER A C 1
ATOM 654 O O . SER A 1 81 ? 23.026 -6.737 -4.585 1.00 44.28 81 SER A O 1
ATOM 656 N N . LYS A 1 82 ? 21.354 -7.758 -3.506 1.00 39.75 82 LYS A N 1
ATOM 657 C CA . LYS A 1 82 ? 21.890 -9.111 -3.633 1.00 39.75 82 LYS A CA 1
ATOM 658 C C . LYS A 1 82 ? 21.099 -9.779 -4.747 1.00 39.75 82 LYS A C 1
ATOM 660 O O . LYS A 1 82 ? 20.005 -10.289 -4.525 1.00 39.75 82 LYS A O 1
ATOM 665 N N . THR A 1 83 ? 21.634 -9.686 -5.958 1.00 48.06 83 THR A N 1
ATOM 666 C CA . THR A 1 83 ? 21.397 -10.688 -6.995 1.00 48.06 83 THR A CA 1
ATOM 667 C C . THR A 1 83 ? 21.783 -12.057 -6.425 1.00 48.06 83 THR A C 1
ATOM 669 O O . THR A 1 83 ? 22.813 -12.154 -5.751 1.00 48.06 83 THR A O 1
ATOM 672 N N . PRO A 1 84 ? 20.982 -13.114 -6.628 1.00 42.06 84 PRO A N 1
ATOM 673 C CA . PRO A 1 84 ? 21.439 -14.461 -6.335 1.00 42.06 84 PRO A CA 1
ATOM 674 C C . PRO A 1 84 ? 22.534 -14.807 -7.349 1.00 42.06 84 PRO A C 1
ATOM 676 O O . PRO A 1 84 ? 22.285 -14.811 -8.554 1.00 42.06 84 PRO A O 1
ATOM 679 N N . SER A 1 85 ? 23.755 -15.027 -6.862 1.00 39.03 85 SER A N 1
ATOM 680 C CA . SER A 1 85 ? 24.810 -15.671 -7.641 1.00 39.03 85 SER A CA 1
ATOM 681 C C . SER A 1 85 ? 24.406 -17.124 -7.895 1.00 39.03 85 SER A C 1
ATOM 683 O O . SER A 1 85 ? 24.195 -17.871 -6.937 1.00 39.03 85 SER A O 1
ATOM 685 N N . VAL A 1 86 ? 24.284 -17.481 -9.173 1.00 49.66 86 VAL A N 1
ATOM 686 C CA . VAL A 1 86 ? 24.442 -18.849 -9.690 1.00 49.66 86 VAL A CA 1
ATOM 687 C C . VAL A 1 86 ? 25.883 -18.989 -10.155 1.00 49.66 86 VAL A C 1
ATOM 689 O O . VAL A 1 86 ? 26.394 -17.990 -10.715 1.00 49.66 86 VAL A O 1
#